Protein AF-A0AAV3BV34-F1 (afdb_monomer_lite)

Structure (mmCIF, N/CA/C/O backbone):
data_AF-A0AAV3BV34-F1
#
_entry.id   AF-A0AAV3BV34-F1
#
loop_
_atom_site.group_PDB
_atom_site.id
_atom_site.type_symbol
_atom_site.label_atom_id
_atom_site.label_alt_id
_atom_site.label_comp_id
_atom_site.label_asym_id
_atom_site.label_entity_id
_atom_site.label_seq_id
_atom_site.pdbx_PDB_ins_code
_atom_site.Cartn_x
_atom_site.Cartn_y
_atom_site.Cartn_z
_atom_site.occupancy
_atom_site.B_iso_or_equiv
_atom_site.auth_seq_id
_atom_site.auth_comp_id
_atom_site.auth_asym_id
_atom_site.auth_atom_id
_atom_site.pdbx_PDB_model_num
ATOM 1 N N . MET A 1 1 ? -18.140 -40.359 57.817 1.00 47.44 1 MET A N 1
ATOM 2 C CA . MET A 1 1 ? -17.328 -39.512 56.909 1.00 47.44 1 MET A CA 1
ATOM 3 C C . MET A 1 1 ? -18.185 -38.988 55.752 1.00 47.44 1 MET A C 1
ATOM 5 O O . MET A 1 1 ? -18.231 -39.610 54.705 1.00 47.44 1 MET A O 1
ATOM 9 N N . LYS A 1 2 ? -18.933 -37.890 55.929 1.00 50.44 2 LYS A N 1
ATOM 10 C CA . LYS A 1 2 ? -19.715 -37.255 54.835 1.00 50.44 2 LYS A CA 1
ATOM 11 C C . LYS A 1 2 ? -19.652 -35.718 54.834 1.00 50.44 2 LYS A C 1
ATOM 13 O O . LYS A 1 2 ? -20.035 -35.102 53.848 1.00 50.44 2 LYS A O 1
ATOM 18 N N . ALA A 1 3 ? -19.143 -35.101 55.904 1.00 51.66 3 ALA A N 1
ATOM 19 C CA . ALA A 1 3 ? -19.079 -33.643 56.048 1.00 51.66 3 ALA A CA 1
ATOM 20 C C . ALA A 1 3 ? -17.813 -33.009 55.435 1.00 51.66 3 ALA A C 1
ATOM 22 O O . ALA A 1 3 ? -17.864 -31.881 54.960 1.00 51.66 3 ALA A O 1
ATOM 23 N N . ILE A 1 4 ? -16.697 -33.747 55.379 1.00 53.00 4 ILE A N 1
ATOM 24 C CA . ILE A 1 4 ? -15.384 -33.213 54.967 1.00 53.00 4 ILE A CA 1
ATOM 25 C C . ILE A 1 4 ? -15.348 -32.879 53.462 1.00 53.00 4 ILE A C 1
ATOM 27 O O . ILE A 1 4 ? -14.802 -31.852 53.072 1.00 53.00 4 ILE A O 1
ATOM 31 N N . GLY A 1 5 ? -16.013 -33.676 52.615 1.00 49.84 5 GLY A N 1
ATOM 32 C CA . GLY A 1 5 ? -16.057 -33.434 51.165 1.00 49.84 5 GLY A CA 1
ATOM 33 C C . GLY A 1 5 ? -16.885 -32.210 50.748 1.00 49.84 5 GLY A C 1
ATOM 34 O O . GLY A 1 5 ? -16.562 -31.561 49.757 1.00 49.84 5 GLY A O 1
ATOM 35 N N . LYS A 1 6 ? -17.924 -31.845 51.517 1.00 52.56 6 LYS A N 1
ATOM 36 C CA . LYS A 1 6 ? -18.757 -30.666 51.213 1.00 52.56 6 LYS A CA 1
ATOM 37 C C . LYS A 1 6 ? -18.035 -29.353 51.517 1.00 52.56 6 LYS A C 1
ATOM 39 O O . LYS A 1 6 ? -18.175 -28.405 50.755 1.00 52.56 6 LYS A O 1
ATOM 44 N N . ILE A 1 7 ? -17.239 -29.313 52.586 1.00 59.78 7 ILE A N 1
ATOM 45 C CA . ILE A 1 7 ? -16.461 -28.122 52.962 1.00 59.78 7 ILE A CA 1
ATOM 46 C C . ILE A 1 7 ? -15.378 -27.850 51.913 1.00 59.78 7 ILE A C 1
ATOM 48 O O . ILE A 1 7 ? -15.241 -26.713 51.474 1.00 59.78 7 ILE A O 1
ATOM 52 N N . PHE A 1 8 ? -14.694 -28.899 51.439 1.00 59.34 8 PHE A N 1
ATOM 53 C CA . PHE A 1 8 ? -13.647 -28.787 50.417 1.00 59.34 8 PHE A CA 1
ATOM 54 C C . PHE A 1 8 ? -14.180 -28.277 49.067 1.00 59.34 8 PHE A C 1
ATOM 56 O O . PHE A 1 8 ? -13.526 -27.494 48.385 1.00 59.34 8 PHE A O 1
ATOM 63 N N . SER A 1 9 ? -15.397 -28.682 48.692 1.00 60.81 9 SER A N 1
ATOM 64 C CA . SER A 1 9 ? -16.031 -28.232 47.448 1.00 60.81 9 SER A CA 1
ATOM 65 C C . SER A 1 9 ? -16.452 -26.761 47.494 1.00 60.81 9 SER A C 1
ATOM 67 O O . SER A 1 9 ? -16.407 -26.094 46.464 1.00 60.81 9 SER A O 1
ATOM 69 N N . ILE A 1 10 ? -16.863 -26.252 48.661 1.00 66.38 10 ILE A N 1
ATOM 70 C CA . ILE A 1 10 ? -17.305 -24.858 48.819 1.00 66.38 10 ILE A CA 1
ATOM 71 C C . ILE A 1 10 ? -16.100 -23.917 48.855 1.00 66.38 10 ILE A C 1
ATOM 73 O O . ILE A 1 10 ? -16.121 -22.884 48.190 1.00 66.38 10 ILE A O 1
ATOM 77 N N . THR A 1 11 ? -15.028 -24.280 49.568 1.00 63.50 11 THR A N 1
ATOM 78 C CA . THR A 1 11 ? -13.793 -23.482 49.582 1.00 63.50 11 THR A CA 1
ATOM 79 C C . THR A 1 11 ? -13.134 -23.428 48.208 1.00 63.50 11 THR A C 1
ATOM 81 O O . THR A 1 11 ? -12.684 -22.361 47.800 1.00 63.50 11 THR A O 1
ATOM 84 N N . PHE A 1 12 ? -13.140 -24.530 47.453 1.00 65.31 12 PHE A N 1
ATOM 85 C CA . PHE A 1 12 ? -12.624 -24.547 46.083 1.00 65.31 12 PHE A CA 1
ATOM 86 C C . PHE A 1 12 ? -13.432 -23.638 45.141 1.00 65.31 12 PHE A C 1
ATOM 88 O O . PHE A 1 12 ? -12.846 -22.881 44.367 1.00 65.31 12 PHE A O 1
ATOM 95 N N . LEU A 1 13 ? -14.767 -23.639 45.252 1.00 63.62 13 LEU A N 1
ATOM 96 C CA . LEU A 1 13 ? -15.628 -22.760 44.453 1.00 63.62 13 LEU A CA 1
ATOM 97 C C . LEU A 1 13 ? -15.417 -21.274 44.793 1.00 63.62 13 LEU A C 1
ATOM 99 O O . LEU A 1 13 ? -15.410 -20.434 43.897 1.00 63.62 13 LEU A O 1
ATOM 103 N N . LEU A 1 14 ? -15.208 -20.955 46.077 1.00 62.59 14 LEU A N 1
ATOM 104 C CA . LEU A 1 14 ? -14.954 -19.586 46.535 1.00 62.59 14 LEU A CA 1
ATOM 105 C C . LEU A 1 14 ? -13.618 -19.046 46.005 1.00 62.59 14 LEU A C 1
ATOM 107 O O . LEU A 1 14 ? -13.545 -17.901 45.575 1.00 62.59 14 LEU A O 1
ATOM 111 N N . VAL A 1 15 ? -12.572 -19.880 45.987 1.00 64.81 15 VAL A N 1
ATOM 112 C CA . VAL A 1 15 ? -11.263 -19.515 45.421 1.00 64.81 15 VAL A CA 1
ATOM 113 C C . VAL A 1 15 ? -11.360 -19.288 43.908 1.00 64.81 15 VAL A C 1
ATOM 115 O O . VAL A 1 15 ? -10.769 -18.340 43.398 1.00 64.81 15 VAL A O 1
ATOM 118 N N . LEU A 1 16 ? -12.157 -20.090 43.195 1.00 59.66 16 LEU A N 1
ATOM 119 C CA . LEU A 1 16 ? -12.425 -19.899 41.763 1.00 59.66 16 LEU A CA 1
ATOM 120 C C . LEU A 1 16 ? -13.180 -18.592 41.466 1.00 59.66 16 LEU A C 1
ATOM 122 O O . LEU A 1 16 ? -12.820 -17.888 40.525 1.00 59.66 16 LEU A O 1
ATOM 126 N N . LEU A 1 17 ? -14.167 -18.231 42.292 1.00 59.50 17 LEU A N 1
ATOM 127 C CA . LEU A 1 17 ? -14.909 -16.967 42.179 1.00 59.50 17 LEU A CA 1
ATOM 128 C C . LEU A 1 17 ? -14.047 -15.737 42.516 1.00 59.50 17 LEU A C 1
ATOM 130 O O . LEU A 1 17 ? -14.196 -14.689 41.888 1.00 59.50 17 LEU A O 1
ATOM 134 N N . CYS A 1 18 ? -13.096 -15.862 43.446 1.00 58.03 18 CYS A N 1
ATOM 135 C CA . CYS A 1 18 ? -12.138 -14.793 43.746 1.00 58.03 18 CYS A CA 1
ATOM 136 C C . CYS A 1 18 ? -11.11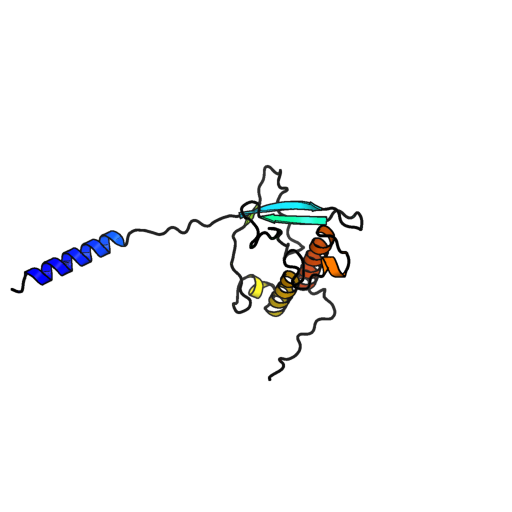0 -14.575 42.620 1.00 58.03 18 CYS A C 1
ATOM 138 O O . CYS A 1 18 ? -10.618 -13.461 42.456 1.00 58.03 18 CYS A O 1
ATOM 140 N N . MET A 1 19 ? -10.809 -15.602 41.818 1.00 57.34 19 MET A N 1
ATOM 141 C CA . MET A 1 19 ? -9.888 -15.498 40.677 1.00 57.34 19 MET A CA 1
ATOM 142 C C . MET A 1 19 ? -10.557 -14.996 39.385 1.00 57.34 19 MET A C 1
ATOM 144 O O . MET A 1 19 ? -9.857 -14.604 38.453 1.00 57.34 19 MET A O 1
ATOM 148 N N . SER A 1 20 ? -11.893 -14.958 39.308 1.00 51.47 20 SER A N 1
ATOM 149 C CA . SER A 1 20 ? -12.617 -14.518 38.101 1.00 51.47 20 SER A CA 1
ATOM 150 C C . SER A 1 20 ? -12.710 -12.997 37.900 1.00 51.47 20 SER A C 1
ATOM 152 O O . SER A 1 20 ? -13.332 -12.551 36.941 1.00 51.47 20 SER A O 1
ATOM 154 N N . LEU A 1 21 ? -12.087 -12.187 38.763 1.00 51.03 21 LEU A N 1
ATOM 155 C CA . LEU A 1 21 ? -12.127 -10.717 38.679 1.00 51.03 21 LEU A CA 1
ATOM 156 C C . LEU A 1 21 ? -10.906 -10.085 37.996 1.00 51.03 21 LEU A C 1
ATOM 158 O O . LEU A 1 21 ? -10.719 -8.872 38.075 1.00 51.03 21 LEU A O 1
ATOM 162 N N . ILE A 1 22 ? -10.090 -10.866 37.283 1.00 57.91 22 ILE A N 1
ATOM 163 C CA . ILE A 1 22 ? -9.119 -10.284 36.353 1.00 57.91 22 ILE A CA 1
ATOM 164 C C . ILE A 1 22 ? -9.894 -9.859 35.105 1.00 57.91 22 ILE A C 1
ATOM 166 O O . ILE A 1 22 ? -10.013 -10.600 34.131 1.00 57.91 22 ILE A O 1
ATOM 170 N N . SER A 1 23 ? -10.455 -8.655 35.140 1.00 55.91 23 SER A N 1
ATOM 171 C CA . SER A 1 23 ? -10.884 -7.960 33.936 1.00 55.91 23 SER A CA 1
ATOM 172 C C . SER A 1 23 ? -9.648 -7.733 33.063 1.00 55.91 23 SER A C 1
ATOM 174 O O . SER A 1 23 ? -8.836 -6.841 33.298 1.00 55.91 23 SER A O 1
ATOM 176 N N . ALA A 1 24 ? -9.476 -8.588 32.057 1.00 49.78 24 ALA A N 1
ATOM 177 C CA . ALA A 1 24 ? -8.514 -8.369 30.992 1.00 49.78 24 ALA A CA 1
ATOM 178 C C . ALA A 1 24 ? -9.002 -7.181 30.153 1.00 49.78 24 ALA A C 1
ATOM 180 O O . ALA A 1 24 ? -9.778 -7.339 29.213 1.00 49.78 24 ALA A O 1
ATOM 181 N N . PHE A 1 25 ? -8.574 -5.972 30.508 1.00 50.19 25 PHE A N 1
ATOM 182 C CA . PHE A 1 25 ? -8.710 -4.828 29.619 1.00 50.19 25 PHE A CA 1
ATOM 183 C C . PHE A 1 25 ? -7.705 -5.009 28.481 1.00 50.19 25 PHE A C 1
ATOM 185 O O . PHE A 1 25 ? -6.503 -4.807 28.655 1.00 50.19 25 PHE A O 1
ATOM 192 N N . ALA A 1 26 ? -8.189 -5.428 27.313 1.00 53.47 26 ALA A N 1
ATOM 193 C CA . ALA A 1 26 ? -7.415 -5.347 26.085 1.00 53.47 26 ALA A CA 1
ATOM 194 C C . ALA A 1 26 ? -7.210 -3.859 25.766 1.00 53.47 26 ALA A C 1
ATOM 196 O O . ALA A 1 26 ? -8.098 -3.209 25.223 1.00 53.47 26 ALA A O 1
ATOM 197 N N . ASN A 1 27 ? -6.069 -3.296 26.169 1.00 59.09 27 ASN A N 1
ATOM 198 C CA . ASN A 1 27 ? -5.716 -1.930 25.802 1.00 59.09 27 ASN A CA 1
ATOM 199 C C . ASN A 1 27 ? -5.564 -1.874 24.275 1.00 59.09 27 ASN A C 1
ATOM 201 O O . ASN A 1 27 ? -4.754 -2.616 23.709 1.00 59.09 27 ASN A O 1
ATOM 205 N N . GLU A 1 28 ? -6.374 -1.056 23.600 1.00 70.38 28 GLU A N 1
ATOM 206 C CA . GLU A 1 28 ? -6.320 -0.943 22.146 1.00 70.38 28 GLU A CA 1
ATOM 207 C C . GLU A 1 28 ? -4.964 -0.372 21.731 1.00 70.38 28 GLU A C 1
ATOM 209 O O . GLU A 1 28 ? -4.612 0.763 22.047 1.00 70.38 28 GLU A O 1
ATOM 214 N N . ARG A 1 29 ? -4.169 -1.183 21.030 1.00 83.06 29 ARG A N 1
ATOM 215 C CA . ARG A 1 29 ? -2.852 -0.761 20.565 1.00 83.06 29 ARG A CA 1
ATOM 216 C C . ARG A 1 29 ? -3.003 0.120 19.328 1.00 83.06 29 ARG A C 1
ATOM 218 O O . ARG A 1 29 ? -3.394 -0.362 18.265 1.00 83.06 29 ARG A O 1
ATOM 225 N N . LEU A 1 30 ? -2.657 1.393 19.483 1.00 89.69 30 LEU A N 1
ATOM 226 C CA . LEU A 1 30 ? -2.510 2.338 18.384 1.00 89.69 30 LEU A CA 1
ATOM 227 C C . LEU A 1 30 ? -1.117 2.220 17.757 1.00 89.69 30 LEU A C 1
ATOM 229 O O . LEU A 1 30 ? -0.152 1.842 18.424 1.00 89.69 30 LEU A O 1
ATOM 233 N N . TYR A 1 31 ? -1.042 2.533 16.469 1.00 89.81 31 TYR A N 1
ATOM 234 C CA . TYR A 1 31 ? 0.171 2.502 15.662 1.00 89.81 31 TYR A CA 1
ATOM 235 C C . TYR A 1 31 ? 0.367 3.858 14.993 1.00 89.81 31 TYR A C 1
ATOM 237 O O . TYR A 1 31 ? -0.516 4.303 14.257 1.00 89.81 31 TYR A O 1
ATOM 245 N N . GLN A 1 32 ? 1.502 4.513 15.225 1.00 91.75 32 GLN A N 1
ATOM 246 C CA . GLN A 1 32 ? 1.824 5.760 14.541 1.00 91.75 32 GLN A CA 1
ATOM 247 C C . GLN A 1 32 ? 2.101 5.491 13.057 1.00 91.75 32 GLN A C 1
ATOM 249 O O . GLN A 1 32 ? 2.957 4.676 12.710 1.00 91.75 32 GLN A O 1
ATOM 254 N N . GLY A 1 33 ? 1.374 6.194 12.190 1.00 93.19 33 GLY A N 1
ATOM 255 C CA . GLY A 1 33 ? 1.618 6.223 10.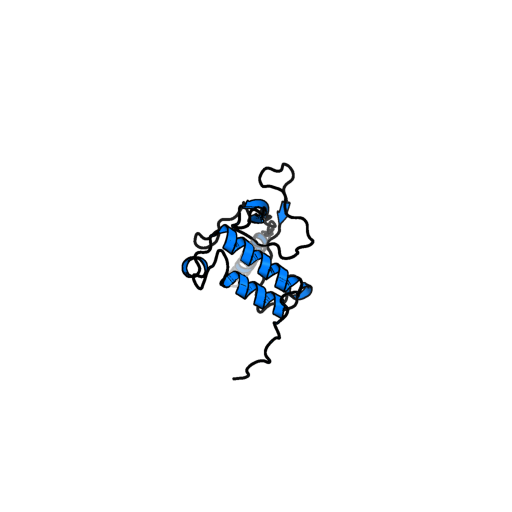755 1.00 93.19 33 GLY A CA 1
ATOM 256 C C . GLY A 1 33 ? 2.261 7.536 10.331 1.00 93.19 33 GLY A C 1
ATOM 257 O O . GLY A 1 33 ? 1.937 8.595 10.872 1.00 93.19 33 GLY A O 1
ATOM 258 N N . CYS A 1 34 ? 3.151 7.480 9.349 1.00 93.56 34 CYS A N 1
ATOM 259 C CA . CYS A 1 34 ? 3.765 8.667 8.768 1.00 93.56 34 CYS A CA 1
ATOM 260 C C . CYS A 1 34 ? 4.007 8.502 7.274 1.00 93.56 34 CYS A C 1
ATOM 262 O O . CYS A 1 34 ? 3.960 7.386 6.750 1.00 93.56 34 CYS A O 1
ATOM 264 N N . PHE A 1 35 ? 4.277 9.620 6.606 1.00 92.75 35 PHE A N 1
ATOM 265 C CA . PHE A 1 35 ? 4.768 9.611 5.238 1.00 92.75 35 PHE A CA 1
ATOM 266 C C . PHE A 1 35 ? 6.221 10.074 5.149 1.00 92.75 35 PHE A C 1
ATOM 268 O O . PHE A 1 35 ? 6.696 10.830 5.996 1.00 92.75 35 PHE A O 1
ATOM 275 N N . GLU A 1 36 ? 6.895 9.618 4.099 1.00 89.25 36 GLU A N 1
ATOM 276 C CA . GLU A 1 36 ? 8.237 10.020 3.692 1.00 89.25 36 GLU A CA 1
ATOM 277 C C . GLU A 1 36 ? 8.236 10.269 2.180 1.00 89.25 36 GLU A C 1
ATOM 279 O O . GLU A 1 36 ? 7.613 9.526 1.417 1.00 89.25 36 GLU A O 1
ATOM 284 N N . ASN A 1 37 ? 8.943 11.304 1.731 1.00 88.62 37 ASN A N 1
ATOM 285 C CA . ASN A 1 37 ? 9.124 11.546 0.302 1.00 88.62 37 ASN A CA 1
ATOM 286 C C . ASN A 1 37 ? 10.184 10.593 -0.258 1.00 88.62 37 ASN A C 1
ATOM 288 O O . ASN A 1 37 ? 11.283 10.485 0.290 1.00 88.62 37 ASN A O 1
ATOM 292 N N . ILE A 1 38 ? 9.878 9.951 -1.382 1.00 86.38 38 ILE A N 1
ATOM 293 C CA . ILE A 1 38 ? 10.802 9.077 -2.104 1.00 86.38 38 ILE A CA 1
ATOM 294 C C . ILE A 1 38 ? 11.101 9.639 -3.493 1.00 86.38 38 ILE A C 1
ATOM 296 O O . ILE A 1 38 ? 10.258 10.270 -4.134 1.00 86.38 38 ILE A O 1
ATOM 300 N N . LYS A 1 39 ? 12.320 9.374 -3.969 1.00 86.00 39 LYS A N 1
ATOM 301 C CA . LYS A 1 39 ? 12.734 9.686 -5.337 1.00 86.00 39 LYS A CA 1
ATOM 302 C C . LYS A 1 39 ? 12.513 8.467 -6.230 1.00 86.00 39 LYS A C 1
ATOM 304 O O . LYS A 1 39 ? 13.055 7.400 -5.932 1.00 86.00 39 LYS A O 1
ATOM 309 N N . ILE A 1 40 ? 11.753 8.652 -7.304 1.00 85.56 40 ILE A N 1
ATOM 310 C CA . ILE A 1 40 ? 11.520 7.665 -8.368 1.00 85.56 40 ILE A CA 1
ATOM 311 C C . ILE A 1 40 ? 12.205 8.107 -9.666 1.00 85.56 40 ILE A C 1
ATOM 313 O O . ILE A 1 40 ? 12.631 9.258 -9.789 1.00 85.56 40 ILE A O 1
ATOM 317 N N . LEU A 1 41 ? 12.318 7.196 -10.635 1.00 76.94 41 LEU A N 1
ATOM 318 C CA . LEU A 1 41 ? 13.072 7.404 -11.881 1.00 76.94 41 LEU A CA 1
ATOM 319 C C . LEU A 1 41 ? 12.553 8.563 -12.772 1.00 76.94 41 LEU A C 1
ATOM 321 O O . LEU A 1 41 ? 13.236 8.945 -13.717 1.00 76.94 41 LEU A O 1
ATOM 325 N N . GLY A 1 42 ? 11.369 9.119 -12.486 1.00 67.19 42 GLY A N 1
ATOM 326 C CA . GLY A 1 42 ? 10.702 10.166 -13.276 1.00 67.19 42 GLY A CA 1
ATOM 327 C C . GLY A 1 42 ? 10.714 11.579 -12.678 1.00 67.19 42 GLY A C 1
ATOM 328 O O . GLY A 1 42 ? 9.945 12.412 -13.139 1.00 67.19 42 GLY A O 1
ATOM 329 N N . ASP A 1 43 ? 11.521 11.843 -11.644 1.00 62.56 43 ASP A N 1
ATOM 330 C CA . ASP A 1 43 ? 11.607 13.124 -10.906 1.00 62.56 43 ASP A CA 1
ATOM 331 C C . ASP A 1 43 ? 10.298 13.636 -10.257 1.00 62.56 43 ASP A C 1
ATOM 333 O O . ASP A 1 43 ? 10.327 14.627 -9.524 1.00 62.56 43 ASP A O 1
ATOM 337 N N . GLU A 1 44 ? 9.166 12.944 -10.416 1.00 60.97 44 GLU A N 1
ATOM 338 C CA . GLU A 1 44 ? 7.969 13.219 -9.623 1.00 60.97 44 GLU A CA 1
ATOM 339 C C . GLU A 1 44 ? 8.188 12.774 -8.169 1.00 60.97 44 GLU A C 1
ATOM 341 O O . GLU A 1 44 ? 8.567 11.624 -7.922 1.00 60.97 44 GLU A O 1
ATOM 346 N N . PRO A 1 45 ? 7.970 13.654 -7.175 1.00 65.88 45 PRO A N 1
ATOM 347 C CA . PRO A 1 45 ? 8.022 13.246 -5.784 1.00 65.88 45 PRO A CA 1
ATOM 348 C C . PRO A 1 45 ? 6.901 12.241 -5.526 1.00 65.88 45 PRO A C 1
ATOM 350 O O . PRO A 1 45 ? 5.722 12.527 -5.733 1.00 65.88 45 PRO A O 1
ATOM 353 N N . SER A 1 46 ? 7.283 11.059 -5.058 1.00 82.62 46 SER A N 1
ATOM 354 C CA . SER A 1 46 ? 6.345 10.031 -4.628 1.00 82.62 46 SER A CA 1
ATOM 355 C C . SER A 1 46 ? 6.384 9.901 -3.108 1.00 82.62 46 SER A C 1
ATOM 357 O O . SER A 1 46 ? 7.287 10.414 -2.444 1.00 82.62 46 SER A O 1
ATOM 359 N N . VAL A 1 47 ? 5.379 9.239 -2.545 1.00 87.31 47 VAL A N 1
ATOM 360 C CA . VAL A 1 47 ? 5.183 9.131 -1.103 1.00 87.31 47 VAL A CA 1
ATOM 361 C C . VAL A 1 47 ? 5.214 7.670 -0.682 1.00 87.31 47 VAL A C 1
ATOM 363 O O . VAL A 1 47 ? 4.474 6.841 -1.208 1.00 87.31 47 VAL A O 1
ATOM 366 N N . LEU A 1 48 ? 6.044 7.375 0.313 1.00 88.19 48 LEU A N 1
ATOM 367 C CA . LEU A 1 48 ? 6.013 6.130 1.061 1.00 88.19 48 LEU A CA 1
ATOM 368 C C . LEU A 1 48 ? 5.291 6.347 2.384 1.00 88.19 48 LEU A C 1
ATOM 370 O O . LEU A 1 48 ? 5.572 7.310 3.092 1.00 88.19 48 LEU A O 1
ATOM 374 N N . LEU A 1 49 ? 4.414 5.416 2.750 1.00 93.00 49 LEU A N 1
ATOM 375 C CA . LEU A 1 49 ? 3.793 5.374 4.066 1.00 93.00 49 LEU A CA 1
ATOM 376 C C . LEU A 1 49 ? 4.442 4.301 4.944 1.00 93.00 49 LEU A C 1
ATOM 378 O O . LEU A 1 49 ? 4.745 3.202 4.478 1.00 93.00 49 LEU A O 1
ATOM 382 N N . ARG A 1 50 ? 4.615 4.596 6.234 1.00 90.94 50 ARG A N 1
ATOM 383 C CA . ARG A 1 50 ? 5.211 3.683 7.223 1.00 90.94 50 ARG A CA 1
ATOM 384 C C . ARG A 1 50 ? 4.392 3.612 8.500 1.00 90.94 50 ARG A C 1
ATOM 386 O O . ARG A 1 50 ? 3.665 4.548 8.827 1.00 90.94 50 ARG A O 1
ATOM 393 N N . ILE A 1 51 ? 4.573 2.517 9.238 1.00 90.62 51 ILE A N 1
ATOM 394 C CA . ILE A 1 51 ? 4.145 2.385 10.632 1.00 90.62 51 ILE A CA 1
ATOM 395 C C . ILE A 1 51 ? 5.383 2.297 11.527 1.00 90.62 51 ILE A C 1
ATOM 397 O O . ILE A 1 51 ? 6.019 1.250 11.589 1.00 90.62 51 ILE A O 1
ATOM 401 N N . THR A 1 52 ? 5.696 3.367 12.258 1.00 82.88 52 THR A N 1
ATOM 402 C CA . THR A 1 52 ? 6.980 3.522 12.975 1.00 82.88 52 THR A CA 1
ATOM 403 C C . THR A 1 52 ? 7.131 2.613 14.193 1.00 82.88 52 THR A C 1
ATOM 405 O O . THR A 1 52 ? 8.242 2.305 14.619 1.00 82.88 52 THR A O 1
ATOM 408 N N . ASP A 1 53 ? 6.016 2.148 14.757 1.00 75.50 53 ASP A N 1
ATOM 409 C CA . ASP A 1 53 ? 6.005 1.379 16.010 1.00 75.50 53 ASP A CA 1
ATOM 410 C C . ASP A 1 53 ? 6.082 -0.139 15.772 1.00 75.50 53 ASP A C 1
ATOM 412 O O . ASP A 1 53 ? 5.763 -0.955 16.652 1.00 75.50 53 ASP A O 1
ATOM 416 N N . ARG A 1 54 ? 6.463 -0.540 14.553 1.00 70.75 54 ARG A N 1
ATOM 417 C CA . ARG A 1 54 ? 6.535 -1.932 14.116 1.00 70.75 54 ARG A CA 1
ATOM 418 C C . ARG A 1 54 ? 7.877 -2.211 13.448 1.00 70.75 54 ARG A C 1
ATOM 420 O O . ARG A 1 54 ? 8.490 -1.351 12.847 1.00 70.75 54 ARG A O 1
ATOM 427 N N . LYS A 1 55 ? 8.325 -3.462 13.537 1.00 68.38 55 LYS A N 1
ATOM 428 C CA . LYS A 1 55 ? 9.337 -4.002 12.625 1.00 68.38 55 LYS A CA 1
ATOM 429 C C . LYS A 1 55 ? 8.627 -4.889 11.616 1.00 68.38 55 LYS A C 1
ATOM 431 O O . LYS A 1 55 ? 7.781 -5.699 12.016 1.00 68.38 55 LYS A O 1
ATOM 436 N N . GLY A 1 56 ? 8.949 -4.744 10.335 1.00 66.12 56 GLY A N 1
ATOM 437 C CA . GLY A 1 56 ? 8.393 -5.613 9.307 1.00 66.12 56 GLY A CA 1
ATOM 438 C C . GLY A 1 56 ? 8.704 -7.085 9.599 1.00 66.12 56 GLY A C 1
ATOM 439 O O . GLY A 1 56 ? 9.698 -7.449 10.241 1.00 66.12 56 GLY A O 1
ATOM 440 N N . LYS A 1 57 ? 7.778 -7.961 9.205 1.00 67.06 57 LYS A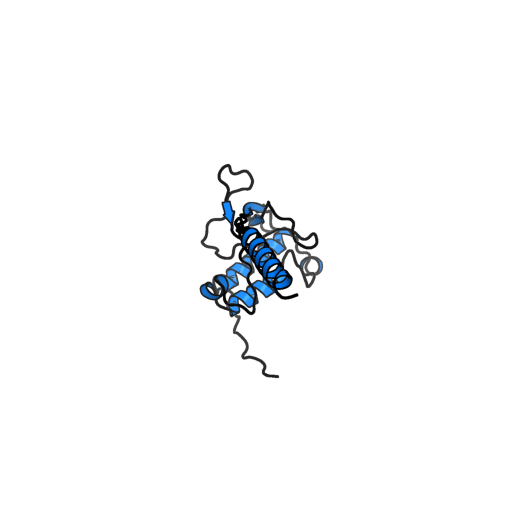 N 1
ATOM 441 C CA . LYS A 1 57 ? 7.871 -9.393 9.505 1.00 67.06 57 LYS A CA 1
ATOM 442 C C . LYS A 1 57 ? 9.016 -10.001 8.689 1.00 67.06 57 LYS A C 1
ATOM 444 O O . LYS A 1 57 ? 9.187 -9.663 7.525 1.00 67.06 57 LYS A O 1
ATOM 449 N N . TYR A 1 58 ? 9.785 -10.910 9.287 1.00 68.69 58 TYR A N 1
ATOM 450 C CA . TYR A 1 58 ? 10.889 -11.613 8.609 1.00 68.69 58 TYR A CA 1
ATOM 451 C C . TYR A 1 58 ? 12.000 -10.696 8.060 1.00 68.69 58 TYR A C 1
ATOM 453 O O . TYR A 1 58 ? 12.618 -11.013 7.048 1.00 68.69 58 TYR A O 1
ATOM 461 N N . GLY A 1 59 ? 12.252 -9.554 8.713 1.00 67.31 59 GLY A N 1
ATOM 462 C CA . GLY A 1 59 ? 13.290 -8.606 8.287 1.00 67.31 59 GLY A CA 1
ATOM 463 C C . GLY A 1 59 ? 12.942 -7.834 7.012 1.00 67.31 59 GLY A C 1
ATOM 464 O O . GLY A 1 59 ? 13.819 -7.208 6.424 1.00 67.31 59 GLY A O 1
ATOM 465 N N . LYS A 1 60 ? 11.679 -7.896 6.574 1.00 75.31 60 LYS A N 1
ATOM 466 C CA . LYS A 1 60 ? 11.151 -7.076 5.484 1.00 75.31 60 LYS A CA 1
ATOM 467 C C . LYS A 1 60 ? 10.847 -5.661 5.972 1.00 75.31 60 LYS A C 1
ATOM 469 O O . LYS A 1 60 ? 10.742 -5.421 7.173 1.00 75.31 60 LYS A O 1
ATOM 474 N N . ASP A 1 61 ? 10.702 -4.757 5.013 1.00 79.81 61 ASP A N 1
ATOM 475 C CA . ASP A 1 61 ? 10.280 -3.378 5.237 1.00 79.81 61 ASP A CA 1
ATOM 476 C C . ASP A 1 61 ? 8.891 -3.316 5.916 1.00 79.81 61 ASP A C 1
ATOM 478 O O . ASP A 1 61 ? 8.061 -4.211 5.736 1.00 79.81 61 ASP A O 1
ATOM 482 N N . ASP A 1 62 ? 8.649 -2.282 6.719 1.00 78.31 62 ASP A N 1
ATOM 483 C CA . ASP A 1 62 ? 7.379 -1.984 7.394 1.00 78.31 62 ASP A CA 1
ATOM 484 C C . ASP A 1 62 ? 6.496 -0.994 6.614 1.00 78.31 62 ASP A C 1
ATOM 486 O O . ASP A 1 62 ? 5.508 -0.483 7.151 1.00 78.31 62 ASP A O 1
ATOM 490 N N . GLY A 1 63 ? 6.838 -0.758 5.345 1.00 87.06 63 GLY A N 1
ATOM 491 C CA . GLY A 1 63 ? 6.041 0.028 4.414 1.00 87.06 63 GLY A CA 1
ATOM 492 C C . GLY A 1 63 ? 4.584 -0.439 4.350 1.00 87.06 63 GLY A C 1
ATOM 493 O O . GLY A 1 63 ? 4.280 -1.636 4.332 1.00 87.06 63 GLY A O 1
ATOM 494 N N . VAL A 1 64 ? 3.678 0.531 4.313 1.00 92.19 64 VAL A N 1
ATOM 495 C CA . VAL A 1 64 ? 2.239 0.332 4.131 1.00 92.19 64 VAL A CA 1
ATOM 496 C C . VAL A 1 64 ? 1.762 1.098 2.904 1.00 92.19 64 VAL A C 1
ATOM 498 O O . VAL A 1 64 ? 2.446 1.989 2.406 1.00 92.19 64 VAL A O 1
ATOM 501 N N . TYR A 1 65 ? 0.574 0.749 2.418 1.00 93.62 65 TYR A N 1
ATOM 502 C CA . TYR A 1 65 ? 0.001 1.337 1.213 1.00 93.62 65 TYR A CA 1
ATOM 503 C C . TYR A 1 65 ? -1.331 2.014 1.514 1.00 93.62 65 TYR A C 1
ATOM 505 O O . TYR A 1 65 ? -2.145 1.514 2.294 1.00 93.62 65 TYR A O 1
ATOM 513 N N . CYS A 1 66 ? -1.550 3.158 0.876 1.00 92.69 66 CYS A N 1
ATOM 514 C CA . CYS A 1 66 ? -2.799 3.891 0.930 1.00 92.69 66 CYS A CA 1
ATOM 515 C C . CYS A 1 66 ? -3.848 3.171 0.085 1.00 92.69 66 CYS A C 1
ATOM 517 O O . CYS A 1 66 ? -3.684 3.031 -1.125 1.00 92.69 66 CYS A O 1
ATOM 519 N N . TYR A 1 67 ? -4.941 2.740 0.702 1.00 89.38 67 TYR A N 1
ATOM 520 C CA . TYR A 1 67 ? -6.035 2.099 -0.023 1.00 89.38 67 TYR A CA 1
ATOM 521 C C . TYR A 1 67 ? -7.013 3.128 -0.633 1.00 89.38 67 TYR A C 1
ATOM 523 O O . TYR A 1 67 ? -7.611 2.870 -1.676 1.00 89.38 67 TYR A O 1
ATOM 531 N N . ASP A 1 68 ? -7.167 4.303 -0.011 1.00 89.75 68 ASP A N 1
ATOM 532 C CA . ASP A 1 68 ? -8.104 5.357 -0.419 1.00 89.75 68 ASP A CA 1
ATOM 533 C C . ASP A 1 68 ? -7.343 6.586 -0.925 1.00 89.75 68 ASP A C 1
ATOM 535 O O . ASP A 1 68 ? -6.893 7.424 -0.144 1.00 89.75 68 ASP A O 1
ATOM 539 N N . LYS A 1 69 ? -7.217 6.698 -2.250 1.00 89.06 69 LYS A N 1
ATOM 540 C CA . LYS A 1 69 ? -6.468 7.774 -2.919 1.00 89.06 69 LYS A CA 1
ATOM 541 C C . LYS A 1 69 ? -6.969 9.183 -2.571 1.00 89.06 69 LYS A C 1
ATOM 543 O O . LYS A 1 69 ? -6.208 10.138 -2.682 1.00 89.06 69 LYS A O 1
ATOM 548 N N . ASN A 1 70 ? -8.233 9.320 -2.169 1.00 89.50 70 ASN A N 1
ATOM 549 C CA . ASN A 1 70 ? -8.848 10.618 -1.889 1.00 89.50 70 ASN A CA 1
ATOM 550 C C . ASN A 1 70 ? -8.673 11.055 -0.429 1.00 89.50 70 ASN A C 1
ATOM 552 O O . ASN A 1 70 ? -8.962 12.202 -0.084 1.00 89.50 70 ASN A O 1
ATOM 556 N N . SER A 1 71 ? -8.214 10.151 0.438 1.00 90.12 71 SER A N 1
ATOM 557 C CA . SER A 1 71 ? -7.892 10.477 1.821 1.00 90.12 71 SER A CA 1
ATOM 558 C C . SER A 1 71 ? -6.564 11.228 1.913 1.00 90.12 71 SER A C 1
ATOM 560 O O . SER A 1 71 ? -5.645 11.021 1.122 1.00 90.12 71 SER A O 1
ATOM 562 N N . LYS A 1 72 ? -6.446 12.109 2.911 1.00 91.31 72 LYS A N 1
ATOM 563 C CA . LYS A 1 72 ? -5.170 12.765 3.215 1.00 91.31 72 LYS A CA 1
ATOM 564 C C . LYS A 1 72 ? -4.157 11.722 3.679 1.00 91.31 72 LYS A C 1
ATOM 566 O O . LYS A 1 72 ? -4.505 10.816 4.436 1.00 91.31 72 LYS A O 1
ATOM 571 N N . TYR A 1 73 ? -2.902 11.893 3.278 1.00 92.00 73 TYR A N 1
ATOM 572 C CA . TYR A 1 73 ? -1.810 11.125 3.860 1.00 92.00 73 TYR A CA 1
ATOM 573 C C . TYR A 1 73 ? -1.681 11.404 5.361 1.00 92.00 73 TYR A C 1
ATOM 575 O O . TYR A 1 73 ? -2.103 12.472 5.824 1.00 92.00 73 TYR A O 1
ATOM 583 N N . PRO A 1 74 ? -1.106 10.458 6.129 1.00 94.06 74 PRO A N 1
ATOM 584 C CA . PRO A 1 74 ? -0.695 10.742 7.497 1.00 94.06 74 PRO A CA 1
ATOM 585 C C . PRO A 1 74 ? 0.256 11.943 7.545 1.00 94.06 74 PRO A C 1
ATOM 587 O O . PRO A 1 74 ? 0.744 12.416 6.525 1.00 94.06 74 PRO A O 1
ATOM 590 N N . SER A 1 75 ? 0.529 12.440 8.741 1.00 93.56 75 SER A N 1
ATOM 591 C CA . SER A 1 75 ? 1.528 13.480 8.983 1.00 93.56 75 SER A CA 1
ATOM 592 C C . SER A 1 75 ? 2.955 13.028 8.629 1.00 93.56 75 SER A C 1
ATOM 594 O O . SER A 1 75 ? 3.270 11.840 8.717 1.00 93.56 75 SER A O 1
ATOM 596 N N . ASP A 1 76 ? 3.846 13.971 8.310 1.00 90.81 76 ASP A N 1
ATOM 597 C CA . ASP A 1 76 ? 5.286 13.696 8.155 1.00 90.81 76 ASP A CA 1
ATOM 598 C C . ASP A 1 76 ? 5.865 13.128 9.462 1.00 90.81 76 ASP A C 1
ATOM 600 O O . ASP A 1 76 ? 5.388 13.458 10.556 1.00 90.81 76 ASP A O 1
ATOM 604 N N . ILE A 1 77 ? 6.910 12.301 9.378 1.00 84.94 77 ILE A N 1
ATOM 605 C CA . ILE A 1 77 ? 7.541 11.692 10.559 1.00 84.94 77 ILE A CA 1
ATOM 606 C C . ILE A 1 77 ? 8.013 12.731 11.592 1.00 84.94 77 ILE A C 1
ATOM 608 O O . ILE A 1 77 ? 7.946 12.470 12.796 1.00 84.94 77 ILE A O 1
ATOM 612 N N . ASN A 1 78 ? 8.396 13.93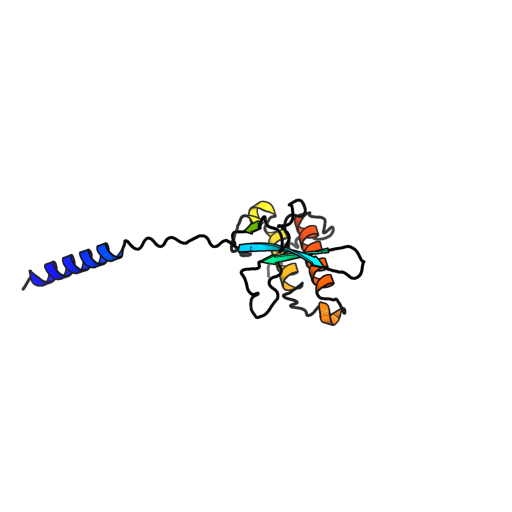2 11.153 1.00 87.56 78 ASN A N 1
ATOM 613 C CA . ASN A 1 78 ? 8.871 15.032 11.993 1.00 87.56 78 ASN A CA 1
ATOM 614 C C . ASN A 1 78 ? 7.756 15.992 12.440 1.00 87.56 78 ASN A C 1
ATOM 616 O O . ASN A 1 78 ? 8.019 16.918 13.205 1.00 87.56 78 ASN A O 1
ATOM 620 N N . SER A 1 79 ? 6.511 15.783 12.001 1.00 89.88 79 SER A N 1
ATOM 621 C CA . SER A 1 79 ? 5.370 16.626 12.380 1.00 89.88 79 SER A CA 1
ATOM 622 C C . SER A 1 79 ? 5.115 16.598 13.891 1.00 89.88 79 SER A C 1
ATOM 624 O O . SER A 1 79 ? 5.238 15.548 14.522 1.00 89.88 79 SER A O 1
ATOM 626 N N . ALA A 1 80 ? 4.721 17.731 14.477 1.00 91.62 80 ALA A N 1
ATOM 627 C CA . ALA A 1 80 ? 4.262 17.781 15.869 1.00 91.62 80 ALA A CA 1
ATOM 628 C C . ALA A 1 80 ? 2.886 17.116 16.046 1.00 91.62 80 ALA A C 1
ATOM 630 O O . ALA A 1 80 ? 2.625 16.496 17.075 1.00 91.62 80 ALA A O 1
ATOM 631 N N . ASP A 1 81 ? 2.031 17.219 15.028 1.00 92.81 81 ASP A N 1
ATOM 632 C CA . ASP A 1 81 ? 0.750 16.522 14.961 1.00 92.81 81 ASP A CA 1
ATOM 633 C C . ASP A 1 81 ? 0.965 15.132 14.352 1.00 92.81 81 ASP A C 1
ATOM 635 O O . ASP A 1 81 ? 1.517 15.030 13.254 1.00 92.81 81 ASP A O 1
ATOM 639 N N . LYS A 1 82 ? 0.595 14.073 15.079 1.00 91.81 82 LYS A N 1
ATOM 640 C CA . LYS A 1 82 ? 0.872 12.674 14.717 1.00 91.81 82 LYS A CA 1
ATOM 641 C C . LYS A 1 82 ? -0.411 11.961 14.318 1.00 91.81 82 LYS A C 1
ATOM 643 O O . LYS A 1 82 ? -1.421 12.046 15.010 1.00 91.81 82 LYS A O 1
ATOM 648 N N . THR A 1 83 ? -0.351 11.175 13.248 1.00 94.25 83 THR A N 1
ATOM 649 C CA . THR A 1 83 ? -1.463 10.309 12.834 1.00 94.25 83 THR A CA 1
ATOM 650 C C . THR A 1 83 ? -1.329 8.910 13.434 1.00 94.25 83 THR A C 1
ATOM 652 O O . THR A 1 83 ? -0.280 8.278 13.312 1.00 94.25 83 THR A O 1
ATOM 655 N N . TYR A 1 84 ? -2.404 8.397 14.035 1.00 92.31 84 TYR A N 1
ATOM 656 C CA . TYR A 1 84 ? -2.445 7.061 14.632 1.00 92.31 84 TYR A CA 1
ATOM 657 C C . TYR A 1 84 ? -3.537 6.201 14.003 1.00 92.31 84 TYR A C 1
ATOM 659 O O . TYR A 1 84 ? -4.631 6.679 13.709 1.00 92.31 84 TYR A O 1
ATOM 667 N N . TYR A 1 85 ? -3.244 4.914 13.848 1.00 91.19 85 TYR A N 1
ATOM 668 C CA . TYR A 1 85 ? -4.137 3.923 13.264 1.00 91.19 85 TYR A CA 1
ATOM 669 C C . TYR A 1 85 ? -4.359 2.756 14.218 1.00 91.19 85 TYR A C 1
ATOM 671 O O . TYR A 1 85 ? -3.464 2.346 14.961 1.00 91.19 85 TYR A O 1
ATOM 679 N N . LYS A 1 86 ? -5.552 2.168 14.142 1.00 89.88 86 LYS A N 1
ATOM 680 C CA . LYS A 1 86 ? -5.838 0.859 14.722 1.00 89.88 86 LYS A CA 1
ATOM 681 C C . LYS A 1 86 ? -5.603 -0.209 13.665 1.00 89.88 86 LYS A C 1
ATOM 683 O O . LYS A 1 86 ? -6.048 -0.079 12.527 1.00 89.88 86 LYS A O 1
ATOM 688 N N . ARG A 1 87 ? -4.922 -1.287 14.048 1.00 86.06 87 ARG A N 1
ATOM 689 C CA . ARG A 1 87 ? -4.760 -2.446 13.171 1.00 86.06 87 ARG A CA 1
ATOM 690 C C . ARG A 1 87 ? -5.991 -3.338 13.261 1.00 86.06 87 ARG A C 1
ATOM 692 O O . ARG A 1 87 ? -6.349 -3.783 14.349 1.00 86.06 87 ARG A O 1
ATOM 699 N N . ILE A 1 88 ? -6.573 -3.636 12.110 1.00 84.50 88 ILE A N 1
ATOM 700 C CA . ILE A 1 88 ? -7.630 -4.631 11.952 1.00 84.50 88 ILE A CA 1
ATOM 701 C C . ILE A 1 88 ? -7.035 -5.767 11.123 1.00 84.50 88 ILE A C 1
ATOM 703 O O . ILE A 1 88 ? -6.433 -5.524 10.077 1.00 84.50 88 ILE A O 1
ATOM 707 N N . GLU A 1 89 ? -7.120 -6.996 11.629 1.00 84.12 89 GLU A N 1
ATOM 708 C CA . GLU A 1 89 ? -6.716 -8.167 10.850 1.00 84.12 89 GLU A CA 1
ATOM 709 C C . GLU A 1 89 ? -7.802 -8.460 9.814 1.00 84.12 89 GLU A C 1
ATOM 711 O O . GLU A 1 89 ? -8.984 -8.536 10.147 1.00 84.12 89 GLU A O 1
ATOM 716 N N . SER A 1 90 ? -7.384 -8.606 8.561 1.00 81.75 90 SER A N 1
ATOM 717 C CA . SER A 1 90 ? -8.251 -8.867 7.418 1.00 81.75 90 SER A CA 1
ATOM 718 C C . SER A 1 90 ? -7.791 -10.152 6.742 1.00 81.75 90 SER A C 1
ATOM 720 O O . SER A 1 90 ? -6.599 -10.333 6.482 1.00 81.75 90 SER A O 1
ATOM 722 N N . TYR A 1 91 ? -8.734 -11.049 6.469 1.00 82.94 91 TYR A N 1
ATOM 723 C CA . TYR A 1 91 ? -8.478 -12.372 5.901 1.00 82.94 91 TYR A CA 1
ATOM 724 C C . TYR A 1 91 ? -9.327 -12.571 4.644 1.00 82.94 91 TYR A C 1
ATOM 726 O O . TYR A 1 91 ? -10.473 -12.127 4.602 1.00 82.94 91 TYR A O 1
ATOM 734 N N . LEU A 1 92 ? -8.781 -13.211 3.606 1.00 85.94 92 LEU A N 1
ATOM 735 C CA . LEU A 1 92 ? -9.447 -13.348 2.297 1.00 85.94 92 LEU A CA 1
ATOM 736 C C . LEU A 1 92 ? -10.769 -14.131 2.347 1.00 85.94 92 LEU A C 1
ATOM 738 O O . LEU A 1 92 ? -11.653 -13.916 1.521 1.00 85.94 92 LEU A O 1
ATOM 742 N N . ASP A 1 93 ? -10.904 -15.031 3.313 1.00 83.88 93 ASP A N 1
ATOM 743 C CA . ASP A 1 93 ? -12.054 -15.903 3.537 1.00 83.88 93 ASP A CA 1
ATOM 744 C C . ASP A 1 93 ? -13.115 -15.311 4.479 1.00 83.88 93 ASP A C 1
ATOM 746 O O . ASP A 1 93 ? -14.158 -15.932 4.682 1.00 83.88 93 ASP A O 1
ATOM 750 N N . PHE A 1 94 ? -12.902 -14.097 4.998 1.00 82.12 94 PHE A N 1
ATOM 751 C CA . PHE A 1 94 ? -13.832 -13.415 5.899 1.00 82.12 94 PHE A CA 1
ATOM 752 C C . PHE A 1 94 ? -14.304 -12.074 5.332 1.00 82.12 94 PHE A C 1
ATOM 754 O O . PHE A 1 94 ? -13.539 -11.331 4.709 1.00 82.12 94 PHE A O 1
ATOM 761 N N . THR A 1 95 ? -15.569 -11.750 5.601 1.00 83.88 95 THR A N 1
ATOM 762 C CA . THR A 1 95 ? -16.130 -10.416 5.371 1.00 83.88 95 THR A CA 1
ATOM 763 C C . THR A 1 95 ? -15.673 -9.473 6.481 1.00 83.88 95 THR A C 1
ATOM 765 O O . THR A 1 95 ? -15.757 -9.803 7.663 1.00 83.88 95 THR A O 1
ATOM 768 N N . ASP A 1 96 ? -15.180 -8.307 6.089 1.00 84.81 96 ASP A N 1
ATOM 769 C CA . ASP A 1 96 ? -14.700 -7.231 6.954 1.00 84.81 96 ASP A CA 1
ATOM 770 C C . ASP A 1 96 ? -14.951 -5.873 6.286 1.00 84.81 96 ASP A C 1
ATOM 772 O O . ASP A 1 96 ? -15.408 -5.817 5.147 1.00 84.81 96 ASP A O 1
ATOM 776 N N . GLU A 1 97 ? -14.587 -4.782 6.961 1.00 82.81 97 GLU A N 1
ATOM 777 C CA . GLU A 1 97 ? -14.790 -3.412 6.471 1.00 82.81 97 GLU A CA 1
ATOM 778 C C . GLU A 1 97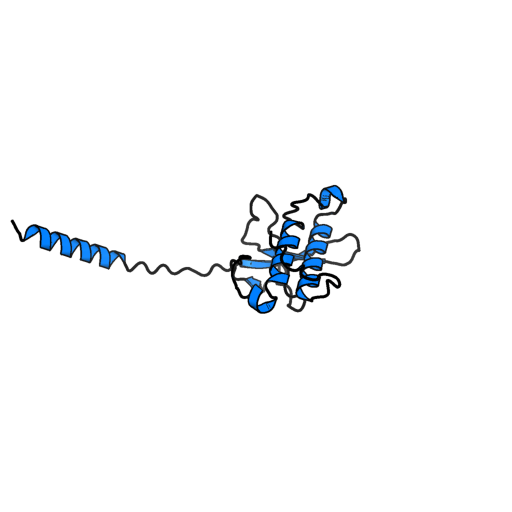 ? -14.221 -3.177 5.058 1.00 82.81 97 GLU A C 1
ATOM 780 O O . GLU A 1 97 ? -14.824 -2.474 4.248 1.00 82.81 97 GLU A O 1
ATOM 785 N N . LEU A 1 98 ? -13.082 -3.794 4.719 1.00 80.75 98 LEU A N 1
ATOM 786 C CA . LEU A 1 98 ? -12.503 -3.691 3.376 1.00 80.75 98 LEU A CA 1
ATOM 787 C C . LEU A 1 98 ? -13.337 -4.447 2.340 1.00 80.75 98 LEU A C 1
ATOM 789 O O . LEU A 1 98 ? -13.520 -3.962 1.224 1.00 80.75 98 LEU A O 1
ATOM 793 N N . THR A 1 99 ? -13.847 -5.620 2.707 1.00 86.44 99 THR A N 1
ATOM 794 C CA . THR A 1 99 ? -14.758 -6.409 1.869 1.00 86.44 99 THR A CA 1
ATOM 795 C C . THR A 1 99 ? -16.081 -5.676 1.664 1.00 86.44 99 THR A C 1
ATOM 797 O O . THR A 1 99 ? -16.584 -5.656 0.546 1.00 86.44 99 THR A O 1
ATOM 800 N N . ASP A 1 100 ? -16.606 -5.029 2.702 1.00 86.81 100 ASP A N 1
ATOM 801 C CA . ASP A 1 100 ? -17.841 -4.246 2.635 1.00 86.81 100 ASP A CA 1
ATOM 802 C C . ASP A 1 100 ? -17.665 -2.993 1.763 1.00 86.81 100 ASP A C 1
ATOM 804 O O . ASP A 1 100 ? -18.549 -2.655 0.977 1.00 86.81 100 ASP A O 1
ATOM 808 N N . LYS A 1 101 ? -16.506 -2.322 1.852 1.00 86.56 101 LYS A N 1
ATOM 809 C CA . LYS A 1 101 ? -16.214 -1.098 1.086 1.00 86.56 101 LYS A CA 1
ATOM 810 C C . LYS A 1 101 ? -15.861 -1.368 -0.380 1.00 86.56 101 LYS A C 1
ATOM 812 O O . LYS A 1 101 ? -16.297 -0.619 -1.252 1.00 86.56 101 LYS A O 1
ATOM 817 N N . TYR A 1 102 ? -15.052 -2.391 -0.663 1.00 84.88 102 TYR A N 1
ATOM 818 C CA . TYR A 1 102 ? -14.479 -2.621 -2.001 1.00 84.88 102 TYR A CA 1
ATOM 819 C C . TYR A 1 102 ? -14.946 -3.911 -2.681 1.00 84.88 102 TYR A C 1
ATOM 821 O O . TYR A 1 102 ? -14.743 -4.075 -3.883 1.00 84.88 102 TYR A O 1
ATOM 829 N N . GLY A 1 103 ? -15.581 -4.823 -1.951 1.00 89.06 103 GLY A N 1
ATOM 830 C CA . GLY A 1 103 ? -15.950 -6.140 -2.451 1.00 89.06 103 GLY A CA 1
ATOM 831 C C . GLY A 1 103 ? -14.805 -7.153 -2.383 1.00 89.06 103 GLY A C 1
ATOM 832 O O . GLY A 1 103 ? -13.616 -6.821 -2.361 1.00 89.06 103 GLY A O 1
ATOM 833 N N . LYS A 1 104 ? -15.188 -8.434 -2.366 1.00 89.31 104 LYS A N 1
ATOM 834 C CA . LYS A 1 104 ? -14.255 -9.562 -2.254 1.00 89.31 104 LYS A CA 1
ATOM 835 C C . LYS A 1 104 ? -13.229 -9.603 -3.394 1.00 89.31 104 LYS A C 1
ATOM 837 O O . LYS A 1 104 ? -12.053 -9.823 -3.128 1.00 89.31 104 LYS A O 1
ATOM 842 N N . ASP A 1 105 ? -13.662 -9.345 -4.626 1.00 88.31 105 ASP A N 1
ATOM 843 C CA . ASP A 1 105 ? -12.790 -9.380 -5.806 1.00 88.31 105 ASP A CA 1
ATOM 844 C C . ASP A 1 105 ? -11.606 -8.406 -5.682 1.00 88.31 105 ASP A C 1
ATOM 846 O O . ASP A 1 105 ? -10.442 -8.806 -5.722 1.00 88.31 105 ASP A O 1
ATOM 850 N N . LYS A 1 106 ? -11.884 -7.125 -5.416 1.00 90.00 106 LYS A N 1
ATOM 851 C CA . LYS A 1 106 ? -10.837 -6.109 -5.239 1.00 90.00 106 LYS A CA 1
ATOM 852 C C . LYS A 1 106 ? -9.880 -6.467 -4.101 1.00 90.00 106 LYS A C 1
ATOM 854 O O . LYS A 1 106 ? -8.672 -6.283 -4.236 1.00 90.00 106 LYS A O 1
ATOM 859 N N . LYS A 1 107 ? -10.393 -7.026 -3.002 1.00 90.00 107 LYS A N 1
ATOM 860 C CA . LYS A 1 107 ? -9.581 -7.483 -1.865 1.00 90.00 107 LYS A CA 1
ATOM 861 C C . LYS A 1 107 ? -8.626 -8.623 -2.247 1.00 90.00 107 LYS A C 1
ATOM 863 O O . LYS A 1 107 ? -7.450 -8.568 -1.888 1.00 90.00 107 LYS A O 1
ATOM 868 N N . GLU A 1 108 ? -9.089 -9.619 -3.000 1.00 90.62 108 GLU A N 1
ATOM 869 C CA . GLU A 1 108 ? -8.244 -10.717 -3.502 1.00 90.62 108 GLU A CA 1
ATOM 870 C C . GLU A 1 108 ? -7.141 -10.198 -4.434 1.00 90.62 108 GLU A C 1
ATOM 872 O O . GLU A 1 108 ? -5.980 -10.603 -4.337 1.00 90.62 108 GLU A O 1
ATOM 877 N N . ARG A 1 109 ? -7.476 -9.231 -5.286 1.00 91.56 109 ARG A N 1
ATOM 878 C CA . ARG A 1 109 ? -6.536 -8.623 -6.231 1.00 91.56 109 ARG A CA 1
ATOM 879 C C . ARG A 1 109 ? -5.483 -7.760 -5.542 1.00 91.56 109 ARG A C 1
ATOM 881 O O . ARG A 1 109 ? -4.304 -7.863 -5.872 1.00 91.56 109 ARG A O 1
ATOM 888 N N . ILE A 1 110 ? -5.870 -6.976 -4.535 1.00 92.44 110 ILE A N 1
ATOM 889 C CA . ILE A 1 110 ? -4.922 -6.235 -3.689 1.00 92.44 110 ILE A CA 1
ATOM 890 C C . ILE A 1 110 ? -3.973 -7.206 -2.980 1.00 92.44 110 ILE A C 1
ATOM 892 O O . ILE A 1 110 ? -2.768 -6.966 -2.949 1.00 92.44 110 ILE A O 1
ATOM 896 N N . ALA A 1 111 ? -4.471 -8.332 -2.460 1.00 92.25 111 ALA A N 1
ATOM 897 C CA . ALA A 1 111 ? -3.611 -9.338 -1.839 1.00 92.25 111 ALA A CA 1
ATOM 898 C C . ALA A 1 111 ? -2.605 -9.945 -2.833 1.00 92.25 111 ALA A C 1
ATOM 900 O O . ALA A 1 111 ? -1.444 -10.153 -2.475 1.00 92.25 111 ALA A O 1
ATOM 901 N N . ALA A 1 112 ? -3.007 -10.172 -4.089 1.00 93.25 112 ALA A N 1
ATOM 902 C CA . ALA A 1 112 ? -2.091 -10.598 -5.144 1.00 93.25 112 ALA A CA 1
ATOM 903 C C . ALA A 1 112 ? -1.012 -9.538 -5.426 1.00 93.25 112 ALA A C 1
ATOM 905 O O . ALA A 1 112 ? 0.173 -9.874 -5.470 1.00 93.25 112 ALA A O 1
ATOM 906 N N . VAL A 1 113 ? -1.397 -8.261 -5.532 1.00 95.00 113 VAL A N 1
ATOM 907 C CA . VAL A 1 113 ? -0.455 -7.142 -5.700 1.00 95.00 113 VAL A CA 1
ATOM 908 C C . VAL A 1 113 ? 0.537 -7.076 -4.539 1.00 95.00 113 VAL A C 1
ATOM 910 O O . VAL A 1 113 ? 1.737 -7.032 -4.782 1.00 95.00 113 VAL A O 1
ATOM 913 N N . LEU A 1 114 ? 0.080 -7.165 -3.287 1.00 93.69 114 LEU A N 1
ATOM 914 C CA . LEU A 1 114 ? 0.954 -7.160 -2.105 1.00 93.69 114 LEU A CA 1
ATOM 915 C C . LEU A 1 114 ? 1.878 -8.384 -2.031 1.00 93.69 114 LEU A C 1
ATOM 917 O O . LEU A 1 114 ? 2.977 -8.302 -1.485 1.00 93.69 114 LEU A O 1
ATOM 921 N N . ASN A 1 115 ? 1.447 -9.528 -2.566 1.00 94.00 115 ASN A N 1
ATOM 922 C CA . ASN A 1 115 ? 2.276 -10.726 -2.619 1.00 94.00 115 ASN A CA 1
ATOM 923 C C . ASN A 1 115 ? 3.384 -10.612 -3.680 1.00 94.00 115 ASN A C 1
ATOM 925 O O . ASN A 1 115 ? 4.496 -11.098 -3.462 1.00 94.00 115 ASN A O 1
ATOM 929 N N . VAL A 1 116 ? 3.100 -10.017 -4.838 1.00 94.62 116 VAL A N 1
ATOM 930 C CA . VAL A 1 116 ? 4.068 -9.909 -5.944 1.00 94.62 116 VAL A CA 1
ATOM 931 C C . VAL A 1 116 ? 4.953 -8.675 -5.828 1.00 94.62 116 VAL A C 1
ATOM 933 O O . VAL A 1 116 ? 6.134 -8.769 -6.149 1.00 94.62 116 VAL A O 1
ATOM 936 N N . GLY A 1 117 ? 4.391 -7.558 -5.381 1.00 94.25 117 GLY A N 1
ATOM 937 C CA . GLY A 1 117 ? 5.075 -6.281 -5.242 1.00 94.25 117 GLY A CA 1
ATOM 938 C C . GLY A 1 117 ? 5.891 -6.158 -3.959 1.00 94.25 117 GLY A C 1
ATOM 939 O O . GLY A 1 117 ? 6.106 -7.115 -3.203 1.00 94.25 117 GLY A O 1
ATOM 940 N N . TYR A 1 118 ? 6.334 -4.934 -3.698 1.00 93.25 118 TYR A N 1
ATOM 941 C CA . TYR A 1 118 ? 7.214 -4.628 -2.580 1.00 93.25 118 TYR A CA 1
ATOM 942 C C . TYR A 1 118 ? 6.461 -4.663 -1.233 1.00 93.25 118 TYR A C 1
ATOM 944 O O . TYR A 1 118 ? 5.301 -4.251 -1.171 1.00 93.25 118 TYR A O 1
ATOM 952 N N . PRO A 1 119 ? 7.082 -5.095 -0.115 1.00 91.81 119 PRO A N 1
ATOM 953 C CA . PRO A 1 119 ? 8.426 -5.672 0.002 1.00 91.81 119 PRO A CA 1
ATOM 954 C C . PRO A 1 119 ? 8.458 -7.197 -0.168 1.00 91.81 119 PRO A C 1
ATOM 956 O O . PRO A 1 119 ? 9.514 -7.815 0.028 1.00 91.81 119 PRO A O 1
ATOM 959 N N . ASN A 1 120 ? 7.316 -7.839 -0.434 1.00 91.94 120 ASN A N 1
ATOM 960 C CA . ASN A 1 120 ? 7.244 -9.296 -0.433 1.00 91.94 120 ASN A CA 1
ATOM 961 C C . ASN A 1 120 ? 8.048 -9.885 -1.595 1.00 91.94 120 ASN A C 1
ATOM 963 O O . ASN A 1 120 ? 8.907 -10.737 -1.353 1.00 91.94 120 ASN A O 1
ATOM 967 N N . GLU A 1 121 ? 7.844 -9.356 -2.807 1.00 90.88 121 GLU A N 1
ATOM 968 C CA . GLU A 1 121 ? 8.607 -9.696 -4.012 1.00 90.88 121 GLU A CA 1
ATOM 969 C C . GLU A 1 121 ? 8.652 -11.212 -4.270 1.00 90.88 121 GLU A C 1
ATOM 971 O O . GLU A 1 121 ? 9.706 -11.774 -4.574 1.00 90.88 121 GLU A O 1
ATOM 976 N N . SER A 1 122 ? 7.513 -11.905 -4.133 1.00 92.75 122 SER A N 1
ATOM 977 C CA . SER A 1 122 ? 7.454 -13.381 -4.202 1.00 92.75 122 SER A CA 1
ATOM 978 C C . SER A 1 122 ? 7.985 -13.977 -5.514 1.00 92.75 122 SER A C 1
ATOM 980 O O . SER A 1 122 ? 8.470 -15.107 -5.519 1.00 92.75 122 SER A O 1
ATOM 982 N N . PHE A 1 123 ? 7.945 -13.213 -6.611 1.00 93.31 123 PHE A N 1
ATOM 983 C CA . PHE A 1 123 ? 8.479 -13.604 -7.920 1.00 93.31 123 PHE A CA 1
ATOM 984 C C . PHE A 1 123 ? 9.840 -12.969 -8.260 1.00 93.31 123 PHE A C 1
ATOM 986 O O . PHE A 1 123 ? 10.371 -13.208 -9.345 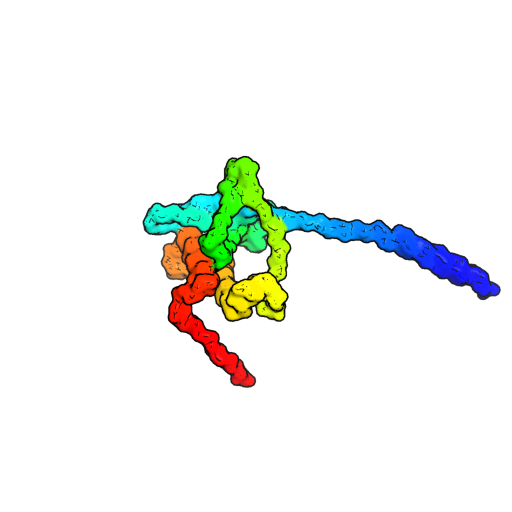1.00 93.31 123 PHE A O 1
ATOM 993 N N . GLY A 1 124 ? 10.421 -12.164 -7.362 1.00 93.69 124 GLY A N 1
ATOM 994 C CA . GLY A 1 124 ? 11.708 -11.497 -7.585 1.00 93.69 124 GLY A CA 1
ATOM 995 C C . GLY A 1 124 ? 11.701 -10.497 -8.749 1.00 93.69 124 GLY A C 1
ATOM 996 O O . GLY A 1 124 ? 12.704 -10.376 -9.462 1.00 93.69 124 GLY A O 1
ATOM 997 N N . CYS A 1 125 ? 10.578 -9.802 -8.958 1.00 92.19 125 CYS A N 1
ATOM 998 C CA . CYS A 1 125 ? 10.359 -8.881 -10.074 1.00 92.19 125 CYS A CA 1
ATOM 999 C C . CYS A 1 125 ? 11.405 -7.765 -10.116 1.00 92.19 125 CYS A C 1
ATOM 1001 O O . CYS A 1 125 ? 11.951 -7.496 -11.187 1.00 92.19 125 CYS A O 1
ATOM 1003 N N . MET A 1 126 ? 11.762 -7.190 -8.963 1.00 94.81 126 MET A N 1
ATOM 1004 C CA . MET A 1 126 ? 12.787 -6.145 -8.881 1.00 94.81 126 MET A CA 1
ATOM 1005 C C . MET A 1 126 ? 14.118 -6.555 -9.516 1.00 94.81 126 MET A C 1
ATOM 1007 O O . MET A 1 126 ? 14.664 -5.836 -10.350 1.00 94.81 126 MET A O 1
ATOM 1011 N N . LYS A 1 127 ? 14.636 -7.740 -9.168 1.00 94.19 127 LYS A N 1
ATOM 1012 C CA . LYS A 1 127 ? 15.902 -8.238 -9.726 1.00 94.19 127 LYS A CA 1
ATOM 1013 C C . LYS A 1 127 ? 15.762 -8.569 -11.210 1.00 94.19 127 LYS A C 1
ATOM 1015 O O . LYS A 1 127 ? 16.676 -8.296 -11.982 1.00 94.19 127 LYS A O 1
ATOM 1020 N N . LYS A 1 128 ? 14.639 -9.177 -11.600 1.00 95.81 128 LYS A N 1
ATOM 1021 C CA . LYS A 1 128 ? 14.392 -9.618 -12.978 1.00 95.81 128 LYS A CA 1
ATOM 1022 C C . LYS A 1 128 ? 14.302 -8.447 -13.957 1.00 95.81 128 LYS A C 1
ATOM 1024 O O . LYS A 1 128 ? 14.819 -8.554 -15.064 1.00 95.81 128 LYS A O 1
ATOM 1029 N N . TYR A 1 129 ? 13.653 -7.360 -13.550 1.00 94.69 129 TYR A N 1
ATOM 1030 C CA . TYR A 1 129 ? 13.380 -6.203 -14.405 1.00 94.69 129 TYR A CA 1
ATOM 1031 C C . TYR A 1 129 ? 14.231 -4.976 -14.061 1.00 94.69 129 TYR A C 1
ATOM 1033 O O . TYR A 1 129 ? 14.013 -3.913 -14.628 1.00 94.69 129 TYR A O 1
ATOM 1041 N N . VAL A 1 130 ? 15.215 -5.125 -13.166 1.00 94.75 130 VAL A N 1
ATOM 1042 C CA . VAL A 1 130 ? 16.139 -4.056 -12.747 1.00 94.75 130 VAL A CA 1
ATOM 1043 C C . VAL A 1 130 ? 15.379 -2.830 -12.215 1.00 94.75 130 VAL A C 1
ATOM 1045 O O . VAL A 1 130 ? 15.660 -1.688 -12.566 1.00 94.75 130 VAL A O 1
ATOM 1048 N N . VAL A 1 131 ? 14.388 -3.082 -11.360 1.00 93.06 131 VAL A N 1
ATOM 1049 C CA . VAL A 1 131 ? 13.541 -2.050 -10.744 1.00 93.06 131 VAL A CA 1
ATOM 1050 C C . VAL A 1 131 ? 14.071 -1.736 -9.347 1.00 93.06 131 VAL A C 1
ATOM 1052 O O . VAL A 1 131 ? 14.373 -2.647 -8.570 1.00 93.06 131 VAL A O 1
ATOM 1055 N N . SER A 1 132 ? 14.204 -0.446 -9.025 1.00 92.69 132 SER A N 1
ATOM 1056 C CA . SER A 1 132 ? 14.633 -0.001 -7.696 1.00 92.69 132 SER A CA 1
ATOM 1057 C C . SER A 1 132 ? 13.549 -0.258 -6.642 1.00 92.69 132 SER A C 1
ATOM 1059 O O . SER A 1 132 ? 12.382 -0.456 -6.974 1.00 92.69 132 SER A O 1
ATOM 1061 N N . ALA A 1 133 ? 13.909 -0.243 -5.354 1.00 91.56 133 ALA A N 1
ATOM 1062 C CA . ALA A 1 133 ? 12.921 -0.407 -4.284 1.00 91.56 133 ALA A CA 1
ATOM 1063 C C . ALA A 1 133 ? 11.850 0.694 -4.334 1.00 91.56 133 ALA A C 1
ATOM 1065 O O . ALA A 1 133 ? 10.663 0.386 -4.326 1.00 91.56 133 ALA A O 1
ATOM 1066 N N . ASN A 1 134 ? 12.264 1.957 -4.488 1.00 91.75 134 ASN A N 1
ATOM 1067 C CA . ASN A 1 134 ? 11.346 3.093 -4.577 1.00 91.75 134 ASN A CA 1
ATOM 1068 C C . ASN A 1 134 ? 10.386 2.968 -5.766 1.00 91.75 134 ASN A C 1
ATOM 1070 O O . ASN A 1 134 ? 9.190 3.209 -5.613 1.00 91.75 134 ASN A O 1
ATOM 1074 N N . ASP A 1 135 ? 10.889 2.561 -6.935 1.00 92.06 135 ASP A N 1
ATOM 1075 C CA . ASP A 1 135 ? 10.042 2.372 -8.116 1.00 92.06 135 ASP A CA 1
ATOM 1076 C C . ASP A 1 135 ? 9.074 1.196 -7.914 1.00 92.06 135 ASP A C 1
ATOM 1078 O O . ASP A 1 135 ? 7.895 1.312 -8.234 1.00 92.06 135 ASP A O 1
ATOM 1082 N N . ALA A 1 136 ? 9.523 0.085 -7.318 1.00 93.31 136 ALA A N 1
ATOM 1083 C CA . ALA A 1 136 ? 8.663 -1.062 -7.019 1.00 93.31 136 ALA A CA 1
ATOM 1084 C C . ALA A 1 136 ? 7.563 -0.718 -6.001 1.00 93.31 136 ALA A C 1
ATOM 1086 O O . ALA A 1 136 ? 6.415 -1.142 -6.149 1.00 93.31 136 ALA A O 1
ATOM 1087 N N . MET A 1 137 ? 7.886 0.090 -4.992 1.00 92.38 137 MET A N 1
ATOM 1088 C CA . MET A 1 137 ? 6.930 0.617 -4.013 1.00 92.38 137 MET A CA 1
ATOM 1089 C C . MET A 1 137 ? 5.891 1.508 -4.684 1.00 92.38 137 MET A C 1
ATOM 1091 O O . MET A 1 137 ? 4.693 1.319 -4.482 1.00 92.38 137 MET A O 1
ATOM 1095 N N . TYR A 1 138 ? 6.340 2.431 -5.536 1.00 92.12 138 TYR A N 1
ATOM 1096 C CA . TYR A 1 138 ? 5.457 3.292 -6.313 1.00 92.12 138 TYR A CA 1
ATOM 1097 C C . TYR A 1 138 ? 4.534 2.488 -7.238 1.00 92.12 138 TYR A C 1
ATOM 1099 O O . TYR A 1 138 ? 3.325 2.710 -7.241 1.00 92.12 138 TYR A O 1
ATOM 1107 N N . MET A 1 139 ? 5.067 1.505 -7.968 1.00 93.12 139 MET A N 1
ATOM 1108 C CA . MET A 1 139 ? 4.270 0.615 -8.820 1.00 93.12 139 MET A CA 1
ATOM 1109 C C . MET A 1 139 ? 3.231 -0.163 -8.003 1.00 93.12 139 MET A C 1
ATOM 1111 O O . MET A 1 139 ? 2.075 -0.257 -8.407 1.00 93.12 139 MET A O 1
ATOM 1115 N N . THR A 1 140 ? 3.617 -0.675 -6.830 1.00 94.94 140 THR A N 1
ATOM 1116 C CA . THR A 1 140 ? 2.708 -1.404 -5.930 1.00 94.94 140 THR A CA 1
ATOM 1117 C C . THR A 1 140 ? 1.569 -0.499 -5.445 1.00 94.94 140 THR A C 1
ATOM 1119 O O . THR A 1 140 ? 0.405 -0.889 -5.513 1.00 94.94 140 THR A O 1
ATOM 1122 N N . GLN A 1 141 ? 1.879 0.732 -5.021 1.00 94.50 141 GLN A N 1
ATOM 1123 C CA . GLN A 1 141 ? 0.884 1.724 -4.604 1.00 94.50 141 GLN A CA 1
ATOM 1124 C C . GLN A 1 141 ? -0.079 2.097 -5.742 1.00 94.50 141 GLN A C 1
ATOM 1126 O O . GLN A 1 141 ? -1.291 2.161 -5.526 1.00 94.50 141 GLN A O 1
ATOM 1131 N N . THR A 1 142 ? 0.446 2.327 -6.946 1.00 92.81 142 THR A N 1
ATOM 1132 C CA . THR A 1 142 ? -0.355 2.690 -8.122 1.00 92.81 142 THR A CA 1
ATOM 1133 C C . THR A 1 142 ? -1.331 1.577 -8.489 1.00 92.81 142 THR A C 1
ATOM 1135 O O . THR A 1 142 ? -2.520 1.843 -8.626 1.00 92.81 142 THR A O 1
ATOM 1138 N N . LEU A 1 143 ? -0.875 0.321 -8.517 1.00 94.00 143 LEU A N 1
ATOM 1139 C CA . LEU A 1 143 ? -1.741 -0.828 -8.798 1.00 94.00 143 LEU A CA 1
ATOM 1140 C C . LEU A 1 143 ? -2.848 -1.005 -7.751 1.00 94.00 143 LEU A C 1
ATOM 1142 O O . LEU A 1 143 ? -3.975 -1.350 -8.101 1.00 94.00 143 LEU A O 1
ATOM 1146 N N . ILE A 1 144 ? -2.559 -0.753 -6.469 1.00 94.44 144 ILE A N 1
ATOM 1147 C CA . ILE A 1 144 ? -3.589 -0.772 -5.418 1.00 94.44 144 ILE A CA 1
ATOM 1148 C C . ILE A 1 144 ? -4.661 0.283 -5.700 1.00 94.44 144 ILE A C 1
ATOM 1150 O O . ILE A 1 144 ? -5.847 -0.020 -5.578 1.00 94.44 144 ILE A O 1
ATOM 1154 N N . TRP A 1 145 ? -4.271 1.496 -6.099 1.00 93.75 145 TRP A N 1
ATOM 1155 C CA . TRP A 1 145 ? -5.235 2.537 -6.452 1.00 93.75 145 TRP A CA 1
ATOM 1156 C C . TRP A 1 145 ? -6.016 2.227 -7.716 1.00 93.75 145 TRP A C 1
ATOM 1158 O O . TRP A 1 145 ? -7.216 2.482 -7.734 1.00 93.75 145 TRP A O 1
ATOM 1168 N N . ASP A 1 146 ? -5.382 1.657 -8.738 1.00 93.19 146 ASP A N 1
ATOM 1169 C CA . ASP A 1 146 ? -6.097 1.267 -9.951 1.00 93.19 146 ASP A CA 1
ATOM 1170 C C . ASP A 1 146 ? -7.214 0.269 -9.624 1.00 93.19 146 ASP A C 1
ATOM 1172 O O . ASP A 1 146 ? -8.354 0.452 -10.049 1.00 93.19 146 ASP A O 1
ATOM 1176 N N . ILE A 1 147 ? -6.928 -0.708 -8.753 1.00 92.88 147 ILE A N 1
ATOM 1177 C CA . ILE A 1 147 ? -7.922 -1.671 -8.264 1.00 92.88 147 ILE A CA 1
ATOM 1178 C C . ILE A 1 147 ? -9.017 -0.980 -7.438 1.00 92.88 147 ILE A C 1
ATOM 1180 O O . ILE A 1 147 ? -10.210 -1.224 -7.650 1.00 92.88 147 ILE A O 1
ATOM 1184 N N . THR A 1 148 ? -8.663 -0.131 -6.465 1.00 91.69 148 THR A N 1
ATOM 1185 C CA . THR A 1 148 ? -9.678 0.479 -5.588 1.00 91.69 148 THR A CA 1
ATOM 1186 C C . THR A 1 148 ? -10.573 1.454 -6.349 1.00 91.69 148 THR A C 1
ATOM 1188 O O . THR A 1 148 ? -11.786 1.449 -6.120 1.00 91.69 148 THR A O 1
ATOM 1191 N N . LEU A 1 149 ? -10.030 2.178 -7.330 1.00 90.56 149 LEU A N 1
ATOM 1192 C CA . LEU A 1 149 ? -10.767 3.089 -8.209 1.00 90.56 149 LEU A CA 1
ATOM 1193 C C . LEU A 1 149 ? -11.527 2.381 -9.338 1.00 90.56 149 LEU A C 1
ATOM 1195 O O . LEU A 1 149 ? -12.473 2.958 -9.867 1.00 90.56 149 LEU A O 1
ATOM 1199 N N . GLY A 1 150 ? -11.178 1.135 -9.671 1.00 86.69 150 GLY A N 1
ATOM 1200 C CA . GLY A 1 150 ? -11.776 0.417 -10.800 1.00 86.69 150 GLY A CA 1
ATOM 1201 C C . GLY A 1 150 ? -11.277 0.908 -12.162 1.00 86.69 150 GLY A C 1
ATOM 1202 O O . GLY A 1 150 ? -12.027 0.862 -13.132 1.00 86.69 150 GLY A O 1
ATOM 1203 N N . THR A 1 151 ? -10.057 1.450 -12.223 1.00 85.31 151 THR A N 1
ATOM 1204 C CA . THR A 1 151 ? -9.410 1.946 -13.455 1.00 85.31 151 THR A CA 1
ATOM 1205 C C . THR A 1 151 ? -8.466 0.917 -14.079 1.00 85.31 151 THR A C 1
ATOM 1207 O O . THR A 1 151 ? -7.793 1.186 -15.073 1.00 85.31 151 THR A O 1
ATOM 1210 N N . ASP A 1 152 ? -8.426 -0.282 -13.511 1.00 78.25 152 ASP A N 1
ATOM 1211 C CA . ASP A 1 152 ? -7.785 -1.486 -14.024 1.00 78.25 152 ASP A CA 1
ATOM 1212 C C . ASP A 1 152 ? -8.575 -2.066 -15.216 1.00 78.25 152 ASP A C 1
ATOM 1214 O O . ASP A 1 152 ? -9.161 -3.138 -15.138 1.00 78.25 152 ASP A O 1
ATOM 1218 N N . ASN A 1 153 ? -8.623 -1.322 -16.317 1.00 59.44 153 ASN A N 1
ATOM 1219 C CA . ASN A 1 153 ? -9.641 -1.393 -17.377 1.00 59.44 153 ASN A CA 1
ATOM 1220 C C . ASN A 1 153 ? -9.969 -2.761 -18.034 1.00 59.44 153 ASN A C 1
ATOM 1222 O O . ASN A 1 153 ? -10.911 -2.805 -18.818 1.00 59.44 153 ASN A O 1
ATOM 1226 N N . ASP A 1 154 ? -9.288 -3.867 -17.716 1.00 61.03 154 ASP A N 1
ATOM 1227 C CA . ASP A 1 154 ? -9.414 -5.148 -18.431 1.00 61.03 154 ASP A CA 1
ATOM 1228 C C . ASP A 1 154 ? -9.649 -6.389 -17.542 1.00 61.03 154 ASP A C 1
ATOM 1230 O O . ASP A 1 154 ? -9.643 -7.517 -18.045 1.00 61.03 154 ASP A O 1
ATOM 1234 N N . TYR A 1 155 ? -9.851 -6.249 -16.226 1.00 62.22 155 TYR A N 1
ATOM 1235 C CA . TYR A 1 155 ? -10.072 -7.421 -15.370 1.00 62.22 155 TYR A CA 1
ATOM 1236 C C . TYR A 1 155 ? -11.556 -7.810 -15.280 1.00 62.22 155 TYR A C 1
ATOM 1238 O O . TYR A 1 155 ? -12.366 -7.141 -14.641 1.00 62.22 155 TYR A O 1
ATOM 1246 N N . VAL A 1 156 ? -11.898 -8.957 -15.871 1.00 62.94 156 VAL A N 1
ATOM 1247 C CA . VAL A 1 156 ? -13.183 -9.640 -15.675 1.00 62.94 156 VAL A CA 1
ATOM 1248 C C . VAL A 1 156 ? -12.923 -10.897 -14.855 1.00 62.94 156 VAL A C 1
ATOM 1250 O O . VAL A 1 156 ? -12.085 -11.718 -15.231 1.00 62.94 156 VAL A O 1
ATOM 1253 N N . VAL A 1 157 ? -13.639 -11.059 -13.740 1.00 65.25 157 VAL A N 1
ATOM 1254 C CA . VAL A 1 157 ? -13.577 -12.281 -12.926 1.00 65.25 157 VAL A CA 1
ATOM 1255 C C . VAL A 1 157 ? -13.906 -13.469 -13.824 1.00 65.25 157 VAL A C 1
ATOM 1257 O O . VAL A 1 157 ? -15.015 -13.560 -14.347 1.00 65.25 157 VAL A O 1
ATOM 1260 N N . SER A 1 158 ? -12.953 -14.382 -14.014 1.00 62.22 158 SER A N 1
ATOM 1261 C CA . SER A 1 158 ? -13.233 -15.623 -14.729 1.00 62.22 158 SER A CA 1
ATOM 1262 C C . SER A 1 158 ? -14.258 -16.428 -13.936 1.00 62.22 158 SER A C 1
ATOM 1264 O O . SER A 1 158 ? -14.039 -16.668 -12.741 1.00 62.22 158 SER A O 1
ATOM 1266 N N . ASP A 1 159 ? -15.332 -16.880 -14.585 1.00 59.84 159 ASP A N 1
ATOM 1267 C CA . ASP A 1 159 ? -16.257 -17.840 -13.986 1.00 59.84 159 ASP A CA 1
ATOM 1268 C C . ASP A 1 159 ? -15.461 -19.003 -13.382 1.00 59.84 159 ASP A C 1
ATOM 1270 O O . ASP A 1 159 ? -14.502 -19.497 -13.984 1.00 59.84 159 ASP A O 1
ATOM 1274 N N . LYS A 1 160 ? -15.818 -19.392 -12.149 1.00 50.38 160 LYS A N 1
ATOM 1275 C CA . LYS A 1 160 ? -15.120 -20.436 -11.387 1.00 50.38 160 LYS A CA 1
ATOM 1276 C C . LYS A 1 160 ? -14.845 -21.630 -12.298 1.00 50.38 160 LYS A C 1
ATOM 1278 O O . LYS A 1 160 ? -15.784 -22.270 -12.763 1.00 50.38 160 LYS A O 1
ATOM 1283 N N . ILE A 1 161 ? -13.572 -21.984 -12.479 1.00 50.72 161 ILE A N 1
ATOM 1284 C CA . ILE A 1 161 ? -13.210 -23.291 -13.026 1.00 50.72 161 ILE A CA 1
ATOM 1285 C C . ILE A 1 161 ? -13.632 -24.319 -11.971 1.00 50.72 161 ILE A C 1
ATOM 1287 O O . ILE A 1 161 ? -12.891 -24.611 -11.031 1.00 50.72 161 ILE A O 1
ATOM 1291 N N . THR A 1 162 ? -14.862 -24.818 -12.074 1.00 40.72 162 THR A N 1
ATOM 1292 C CA . THR A 1 162 ? -15.281 -26.044 -11.396 1.00 40.72 162 THR A CA 1
ATOM 1293 C C . THR A 1 162 ? -14.408 -27.166 -11.940 1.00 40.72 162 THR A C 1
ATOM 1295 O O . THR A 1 162 ? -14.531 -27.527 -13.109 1.00 40.72 162 THR A O 1
ATOM 1298 N N . LYS A 1 163 ? -13.470 -27.635 -11.111 1.00 40.12 163 LYS A N 1
ATOM 1299 C CA . LYS A 1 163 ? -12.770 -28.903 -11.329 1.00 40.12 163 LYS A CA 1
ATOM 1300 C C . LYS A 1 163 ? -13.735 -30.070 -11.188 1.00 40.12 163 LYS A C 1
ATOM 1302 O O . LYS A 1 163 ? -14.616 -29.976 -10.304 1.00 40.12 163 LYS A O 1
#

Foldseek 3Di:
DPPPVVVVVVVVVVVVVVVPPPPPPPDQDKWWKAWDWDDDPPRDTDIWMAGPVDQDPPNFGRTDADLDPPDDHFYHPPDPDIDIDGDDDDDLPDDDPCCVLQNSVLVVQLVVLPCCAPPNVVVVCCVVVVGDNRRSSVVSRVSSRCSRVVVPVDDDPPDDPPD

Organism: NCBI:txid451754

InterPro domains:
  IPR013552 Thioester domain [PF08341] (64-152)

pLDDT: mean 80.32, std 15.13, range [40.12, 95.81]

Secondary structure (DSSP, 8-state):
--SHHHHHHHHHHHHHHHHTT--------EEEEEEEEEE-TTS-EEEEEEETT-PPGGG---EE--S-TTSPPPPBTT-SS-EEEE-----TTS--HHHHHHHHHHHHHHHHHHHHSTTT-TT-HHHHHT--HHHHHHHHHHHHHHHHHT--TT--PPP----

Radius of gyration: 24.36 Å; chains: 1; bounding box: 36×57×75 Å

Sequence (163 aa):
MKAIGKIFSITFLLVLLCMSLISAFANERLYQGCFENIKILGDEPSVLLRITDRKGKYGKDDGVYCYDKNSKYPSDINSADKTYYKRIESYLDFTDELTDKYGKDKKERIAAVLNVGYPNESFGCMKKYVVSANDAMYMTQTLIWDITLGTDNDYVVSDKITK